Protein AF-A0A935SRK3-F1 (afdb_monomer)

Sequence (145 aa):
MTFTSAILIPIIASIIGAFFGFIWQIKNDKNKDKRGILQTLMAYRGVGAMEHDWVKALNMIDIVFYGNPKIKVLRKEYFKHLCEPLYDTGLHDVILTDLLSEMAKDIGYSDLKPTDIEDYYCPRTLYTMYGVKPDISEQKGNSLS

Solvent-accessible surface area (backbone atoms only — not comparable to full-atom values): 8552 Å² total; per-residue (Å²): 139,60,72,67,57,68,59,49,50,61,54,54,51,51,53,53,50,51,54,55,49,52,57,50,47,57,54,48,54,54,46,46,54,45,47,52,39,52,51,44,38,70,72,34,64,82,64,35,81,81,36,68,64,33,49,53,35,66,68,42,43,62,70,68,44,59,90,40,67,64,49,52,50,35,51,54,51,27,57,53,23,72,32,86,80,44,37,84,68,59,53,34,61,60,37,45,45,51,32,52,47,49,53,34,43,76,71,67,44,73,82,66,49,65,66,66,68,69,64,64,95,66,64,71,63,55,36,63,74,72,70,46,80,75,85,71,85,74,73,84,79,79,85,86,128

Foldseek 3Di:
DVVVCVVVVVVVVVVVVVVVVVVVVVVVVLLVLLVLLLVLCLQCVLVAPVDPSNVVSLVCQCVSVVVDVVLVVLSVVLVVCVDPPNVVVVCNLVSSLVSSQVSCVVSPVPPDDSVNSVDDDDDPVVCVVVVNDDPPPPVPPPDDD

pLDDT: mean 84.6, std 15.93, range [38.81, 97.56]

Structure (mmCIF, N/CA/C/O backbone):
data_AF-A0A935SRK3-F1
#
_entry.id   AF-A0A935SRK3-F1
#
loop_
_atom_site.group_PDB
_atom_site.id
_atom_site.type_symbol
_atom_site.label_atom_id
_atom_site.label_alt_id
_atom_site.label_comp_id
_atom_site.label_asym_id
_atom_site.label_entity_id
_atom_site.label_seq_id
_atom_site.pdbx_PDB_ins_code
_atom_site.Cartn_x
_atom_site.Cartn_y
_atom_site.Cartn_z
_atom_site.occupancy
_atom_site.B_iso_or_equiv
_atom_site.auth_seq_id
_atom_site.auth_comp_id
_atom_site.auth_asym_id
_atom_site.auth_atom_id
_atom_site.pdbx_PDB_model_num
ATOM 1 N N . MET A 1 1 ? -26.962 7.584 49.822 1.00 57.56 1 MET A N 1
ATOM 2 C CA . MET A 1 1 ? -26.822 7.990 48.403 1.00 57.56 1 MET A CA 1
ATOM 3 C C . MET A 1 1 ? -25.820 7.090 47.659 1.00 57.56 1 MET A C 1
ATOM 5 O O . MET A 1 1 ? -24.888 7.588 47.051 1.00 57.56 1 MET A O 1
ATOM 9 N N . THR A 1 2 ? -25.972 5.762 47.705 1.00 63.66 2 THR A N 1
ATOM 10 C CA . THR A 1 2 ? -25.020 4.810 47.078 1.00 63.66 2 THR A CA 1
ATOM 11 C C . THR A 1 2 ? -25.662 3.972 45.967 1.00 63.66 2 THR A C 1
ATOM 13 O O . THR A 1 2 ? -25.007 3.659 44.980 1.00 63.66 2 THR A O 1
ATOM 16 N N . PHE A 1 3 ? -26.962 3.676 46.075 1.00 62.72 3 PHE A N 1
ATOM 17 C CA . PHE A 1 3 ? -27.696 2.861 45.098 1.00 62.72 3 PHE A CA 1
ATOM 18 C C . PHE A 1 3 ? -27.894 3.534 43.732 1.00 62.72 3 PHE A C 1
ATOM 20 O O . PHE A 1 3 ? -27.821 2.864 42.708 1.00 62.72 3 PHE A O 1
ATOM 27 N N . THR A 1 4 ? -28.096 4.853 43.688 1.00 65.50 4 THR A N 1
ATOM 28 C CA . THR A 1 4 ? -28.261 5.592 42.423 1.00 65.50 4 THR A CA 1
ATOM 29 C C . THR A 1 4 ? -26.963 5.630 41.615 1.00 65.50 4 THR A C 1
ATOM 31 O O . THR A 1 4 ? -26.981 5.415 40.406 1.00 65.50 4 THR A O 1
ATOM 34 N N . SER A 1 5 ? -25.820 5.810 42.282 1.00 72.31 5 SER A N 1
ATOM 35 C CA . SER A 1 5 ? -24.498 5.785 41.646 1.00 72.31 5 SER A CA 1
ATOM 36 C C . SER A 1 5 ? -24.129 4.393 41.121 1.00 72.31 5 SER A C 1
ATOM 38 O O . SER A 1 5 ? -23.535 4.287 40.052 1.00 72.31 5 SER A O 1
ATOM 40 N N . ALA A 1 6 ? -24.525 3.322 41.819 1.00 79.12 6 ALA A N 1
ATOM 41 C CA . ALA A 1 6 ? -24.211 1.944 41.427 1.00 79.12 6 ALA A CA 1
ATOM 42 C C . ALA A 1 6 ? -24.858 1.512 40.094 1.00 79.12 6 ALA A C 1
ATOM 44 O O . ALA A 1 6 ? -24.301 0.672 39.394 1.00 79.12 6 ALA A O 1
ATOM 45 N N . ILE A 1 7 ? -26.000 2.101 39.725 1.00 84.19 7 ILE A N 1
ATOM 46 C CA . ILE A 1 7 ? -26.697 1.821 38.457 1.00 84.19 7 ILE A CA 1
ATOM 47 C C . ILE A 1 7 ? -26.256 2.799 37.361 1.00 84.19 7 ILE A C 1
ATOM 49 O O . ILE A 1 7 ? -26.125 2.423 36.199 1.00 84.19 7 ILE A O 1
ATOM 53 N N . LEU A 1 8 ? -25.989 4.056 37.721 1.00 86.56 8 LEU A N 1
ATOM 54 C CA . LEU A 1 8 ? -25.651 5.094 36.750 1.00 86.56 8 LEU A CA 1
ATOM 55 C C . LEU A 1 8 ? -24.251 4.903 36.138 1.00 86.56 8 LEU A C 1
ATOM 57 O O . LEU A 1 8 ? -24.068 5.116 34.939 1.00 86.56 8 LEU A O 1
ATOM 61 N N . ILE A 1 9 ? -23.273 4.462 36.937 1.00 88.75 9 ILE A N 1
ATOM 62 C CA . ILE A 1 9 ? -21.884 4.243 36.497 1.00 88.75 9 ILE A CA 1
ATOM 63 C C . ILE A 1 9 ? -21.770 3.234 35.336 1.00 88.75 9 ILE A C 1
ATOM 65 O O . ILE A 1 9 ? -21.172 3.598 34.322 1.00 88.75 9 ILE A O 1
ATOM 69 N N . PRO A 1 10 ? -22.324 2.003 35.402 1.00 89.62 10 PRO A N 1
ATOM 70 C CA . PRO A 1 10 ? -22.196 1.043 34.302 1.00 89.62 10 PRO A CA 1
ATOM 71 C C . PRO A 1 10 ? -22.890 1.509 33.015 1.00 89.62 10 PRO A C 1
ATOM 73 O O . PRO A 1 10 ? -22.389 1.243 31.923 1.00 89.62 10 PRO A O 1
ATOM 76 N N . ILE A 1 11 ? -23.992 2.262 33.122 1.00 90.81 11 ILE A N 1
ATOM 77 C CA . ILE A 1 11 ? -24.692 2.817 31.955 1.00 90.81 11 ILE A CA 1
ATOM 78 C C . ILE A 1 11 ? -23.796 3.842 31.254 1.00 90.81 11 ILE A C 1
ATOM 80 O O . ILE A 1 11 ? -23.524 3.705 30.061 1.00 90.81 11 ILE A O 1
ATOM 84 N N . ILE A 1 12 ? -23.262 4.818 31.995 1.00 91.25 12 ILE A N 1
ATOM 85 C CA . ILE A 1 12 ? -22.356 5.832 31.436 1.00 91.25 12 ILE A CA 1
ATOM 86 C C . ILE A 1 12 ? -21.092 5.175 30.859 1.00 91.25 12 ILE A C 1
ATOM 88 O O . ILE A 1 12 ? -20.684 5.508 29.745 1.00 91.25 12 ILE A O 1
ATOM 92 N N . ALA A 1 13 ? -20.504 4.203 31.563 1.00 91.81 13 ALA A N 1
ATOM 93 C CA . ALA A 1 13 ? -19.324 3.480 31.093 1.00 91.81 13 ALA A CA 1
ATOM 94 C C . ALA A 1 13 ? -19.585 2.728 29.775 1.00 91.81 13 ALA A C 1
ATOM 96 O O . ALA A 1 13 ? -18.747 2.769 28.874 1.00 91.81 13 ALA A O 1
ATOM 97 N N . SER A 1 14 ? -20.753 2.092 29.628 1.00 92.38 14 SER A N 1
ATOM 98 C CA . SER A 1 14 ? -21.116 1.377 28.397 1.00 92.38 14 SER A CA 1
ATOM 99 C C . SER A 1 14 ? -21.292 2.313 27.196 1.00 92.38 14 SER A C 1
ATOM 101 O O . SER A 1 14 ? -20.807 2.005 26.108 1.00 92.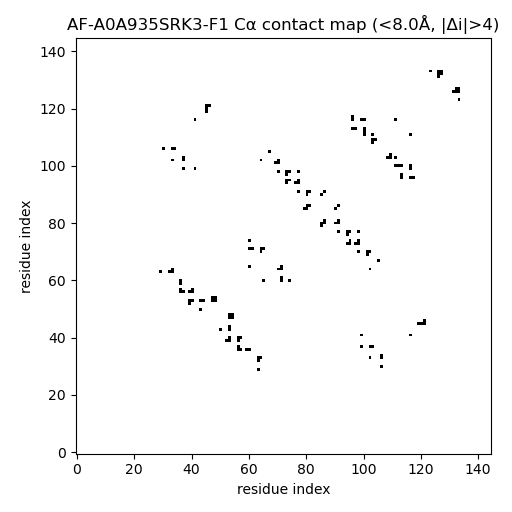38 14 SER A O 1
ATOM 103 N N . ILE A 1 15 ? -21.894 3.490 27.399 1.00 93.75 15 ILE A N 1
ATOM 104 C CA . ILE A 1 15 ? -22.069 4.507 26.351 1.00 93.75 15 ILE A CA 1
ATOM 105 C C . ILE A 1 15 ? -20.709 5.046 25.897 1.00 93.75 15 ILE A C 1
ATOM 107 O O . ILE A 1 15 ? -20.441 5.118 24.697 1.00 93.75 15 ILE A O 1
ATOM 111 N N . ILE A 1 16 ? -19.833 5.383 26.848 1.00 94.50 16 ILE A N 1
ATOM 112 C CA . ILE A 1 16 ? -18.481 5.868 26.547 1.00 94.50 16 ILE A CA 1
ATOM 113 C C . ILE A 1 16 ? -17.688 4.789 25.796 1.00 94.50 16 ILE A C 1
ATOM 115 O O . ILE A 1 16 ? -17.086 5.080 24.762 1.00 94.50 16 ILE A O 1
ATOM 119 N N . GLY A 1 17 ? -17.728 3.539 26.264 1.00 94.44 17 GLY A N 1
ATOM 120 C CA . GLY A 1 17 ? -17.051 2.418 25.611 1.00 94.44 17 GLY A CA 1
ATOM 121 C C . GLY A 1 17 ? -17.531 2.188 24.176 1.00 94.44 17 GLY A C 1
ATOM 122 O O . GLY A 1 17 ? -16.708 2.063 23.270 1.00 94.44 17 GLY A O 1
ATOM 123 N N . ALA A 1 18 ? -18.847 2.207 23.947 1.00 93.12 18 ALA A N 1
ATOM 124 C CA . ALA A 1 18 ? -19.425 2.072 22.611 1.00 93.12 18 ALA A CA 1
ATOM 125 C C . ALA A 1 18 ? -19.004 3.222 21.681 1.00 93.12 18 ALA A C 1
ATOM 127 O O . ALA A 1 18 ? -18.644 2.983 20.528 1.00 93.12 18 ALA A O 1
ATOM 128 N N . PHE A 1 19 ? -18.981 4.458 22.189 1.00 93.50 19 PHE A N 1
ATOM 129 C CA . PHE A 1 19 ? -18.557 5.628 21.422 1.00 93.50 19 PHE A CA 1
ATOM 130 C C . PHE A 1 19 ? -17.085 5.540 20.991 1.00 93.50 19 PHE A C 1
ATOM 132 O O . PHE A 1 19 ? -16.769 5.711 19.811 1.00 93.50 19 PHE A O 1
ATOM 139 N N . PHE A 1 20 ? -16.180 5.207 21.918 1.00 93.50 20 PHE A N 1
ATOM 140 C CA . PHE A 1 20 ? -14.767 4.997 21.589 1.00 93.50 20 PHE A CA 1
ATOM 141 C C . PHE A 1 20 ? -14.563 3.809 20.640 1.00 93.50 20 PHE A C 1
ATOM 143 O O . PHE A 1 20 ? -13.779 3.916 19.693 1.00 93.50 20 PHE A O 1
ATOM 150 N N . GLY A 1 21 ? -15.292 2.709 20.852 1.00 92.38 21 GLY A N 1
ATOM 151 C CA . GLY A 1 21 ? -15.258 1.535 19.980 1.00 92.38 21 GLY A CA 1
ATOM 152 C C . GLY A 1 21 ? -15.657 1.869 18.544 1.00 92.38 21 GLY A C 1
ATOM 153 O O . GLY A 1 21 ? -14.953 1.492 17.609 1.00 92.38 21 GLY A O 1
ATOM 154 N N . PHE A 1 22 ? -16.716 2.659 18.364 1.00 91.50 22 PHE A N 1
ATOM 155 C CA . PHE A 1 22 ? -17.180 3.096 17.049 1.00 91.50 22 PHE A CA 1
ATOM 156 C C . PHE A 1 22 ? -16.142 3.952 16.304 1.00 91.50 22 PHE A C 1
ATOM 158 O O . PHE A 1 22 ? -15.846 3.697 15.136 1.00 91.50 22 PHE A O 1
ATOM 165 N N . ILE A 1 23 ? -15.524 4.930 16.980 1.00 90.06 23 ILE A N 1
ATOM 166 C CA . ILE A 1 23 ? -14.462 5.760 16.378 1.00 90.06 23 ILE A C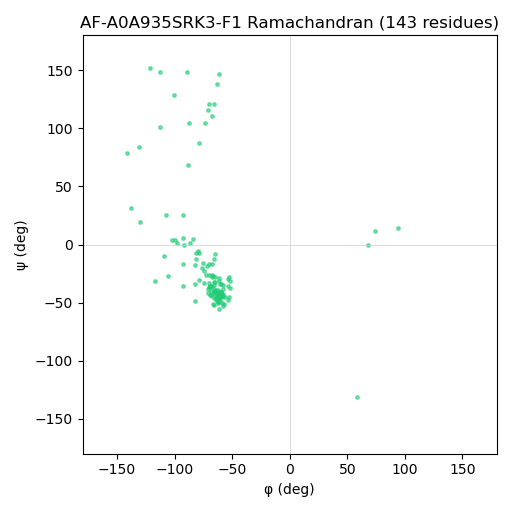A 1
ATOM 167 C C . ILE A 1 23 ? -13.267 4.896 15.962 1.00 90.06 23 ILE A C 1
ATOM 169 O O . ILE A 1 23 ? -12.701 5.081 14.879 1.00 90.06 23 ILE A O 1
ATOM 173 N N . TRP A 1 24 ? -12.872 3.955 16.819 1.00 91.69 24 TRP A N 1
ATOM 174 C CA . TRP A 1 24 ? -11.764 3.053 16.533 1.00 91.69 24 TRP A CA 1
ATOM 175 C C . TRP A 1 24 ? -12.073 2.126 15.353 1.00 91.69 24 TRP A C 1
ATOM 177 O O . TRP A 1 24 ? -11.223 1.961 14.477 1.00 91.69 24 TRP A O 1
ATOM 187 N N . GLN A 1 25 ? -13.298 1.606 15.274 1.00 89.81 25 GLN A N 1
ATOM 188 C CA . GLN A 1 25 ? -13.752 0.758 14.176 1.00 89.81 25 GLN A CA 1
ATOM 189 C C . GLN A 1 25 ? -13.681 1.486 12.829 1.00 89.81 25 GLN A C 1
ATOM 191 O O . GLN A 1 25 ? -13.051 0.971 11.910 1.00 89.81 25 GLN A O 1
ATOM 196 N N . ILE A 1 26 ? -14.191 2.721 12.731 1.00 86.69 26 ILE A N 1
ATOM 197 C CA . ILE A 1 26 ? -14.112 3.515 11.488 1.00 86.69 26 ILE A CA 1
ATOM 198 C C . ILE A 1 26 ? -12.657 3.705 11.041 1.00 86.69 26 ILE A C 1
ATOM 200 O O . ILE A 1 26 ? -12.342 3.619 9.851 1.00 86.69 26 ILE A O 1
ATOM 204 N N . LYS A 1 27 ? -11.749 3.987 11.984 1.00 84.50 27 LYS A N 1
ATOM 205 C CA . LYS A 1 27 ? -10.321 4.127 11.667 1.00 84.50 27 LYS A CA 1
ATOM 206 C C . LYS A 1 27 ? -9.721 2.802 11.198 1.00 84.50 27 LYS A C 1
ATOM 208 O O . LYS A 1 27 ? -8.928 2.799 10.259 1.00 84.50 27 LYS A O 1
ATOM 213 N N . ASN A 1 28 ? -10.088 1.693 11.835 1.00 87.75 28 ASN A N 1
ATOM 214 C CA . ASN A 1 28 ? -9.576 0.376 11.483 1.00 87.75 28 ASN A CA 1
ATOM 215 C C . ASN A 1 28 ? -10.090 -0.097 10.116 1.00 87.75 28 ASN A C 1
ATOM 217 O O . ASN A 1 28 ? -9.309 -0.665 9.358 1.00 87.75 28 ASN A O 1
ATOM 221 N N . ASP A 1 29 ? -11.342 0.206 9.767 1.00 87.12 29 ASP A N 1
ATOM 222 C CA . ASP A 1 29 ? -11.923 -0.113 8.458 1.00 87.12 29 ASP A CA 1
ATOM 223 C C . ASP A 1 29 ? -11.190 0.632 7.333 1.00 87.12 29 ASP A C 1
ATOM 225 O O . ASP A 1 29 ? -10.733 0.014 6.374 1.00 87.12 29 ASP A O 1
ATOM 229 N N . LYS A 1 30 ? -10.927 1.937 7.501 1.00 85.75 30 LYS A N 1
ATOM 230 C CA . LYS A 1 30 ? -10.103 2.702 6.544 1.00 85.75 30 LYS A CA 1
ATOM 231 C C . LYS A 1 30 ? -8.688 2.134 6.409 1.00 85.75 30 LYS A C 1
ATOM 233 O O . LYS A 1 30 ? -8.137 2.067 5.313 1.00 85.75 30 LYS A O 1
ATOM 238 N N . ASN A 1 31 ? -8.085 1.724 7.524 1.00 90.12 31 ASN A N 1
ATOM 239 C CA . ASN A 1 31 ? -6.755 1.119 7.509 1.00 90.12 31 ASN A CA 1
ATOM 240 C C . ASN A 1 31 ? -6.761 -0.283 6.887 1.00 90.12 31 ASN A C 1
ATOM 242 O O . ASN A 1 31 ? -5.741 -0.703 6.344 1.00 90.12 31 ASN A O 1
ATOM 246 N N . LYS A 1 32 ? -7.885 -1.003 6.935 1.00 93.69 32 LYS A N 1
ATOM 247 C CA . LYS A 1 32 ? -8.048 -2.309 6.294 1.00 93.69 32 LYS A CA 1
ATOM 248 C C . LYS A 1 32 ? -7.995 -2.188 4.772 1.00 93.69 32 LYS A C 1
ATOM 250 O O . LYS A 1 32 ? -7.256 -2.947 4.151 1.00 93.69 32 LYS A O 1
ATOM 255 N N . ASP A 1 33 ? -8.680 -1.204 4.194 1.00 94.44 33 ASP A N 1
ATOM 256 C CA . ASP A 1 33 ? -8.639 -0.964 2.744 1.00 94.44 33 ASP A CA 1
ATOM 257 C C . ASP A 1 33 ? -7.225 -0.590 2.284 1.00 94.44 33 ASP A C 1
ATOM 259 O O . ASP A 1 33 ? -6.691 -1.179 1.342 1.00 94.44 33 ASP A O 1
ATOM 263 N N . LYS A 1 34 ? -6.565 0.323 3.010 1.00 96.12 34 LYS A N 1
ATOM 264 C CA . LYS A 1 34 ? -5.168 0.702 2.748 1.00 96.12 34 LYS A CA 1
ATOM 265 C C . LYS A 1 34 ? -4.214 -0.495 2.812 1.00 96.12 34 LYS A C 1
ATOM 267 O O . LYS A 1 34 ? -3.367 -0.647 1.932 1.00 96.12 34 LYS A O 1
ATOM 272 N N . ARG A 1 35 ? -4.368 -1.360 3.823 1.00 95.75 35 ARG A N 1
ATOM 273 C CA . ARG A 1 35 ? -3.601 -2.613 3.953 1.00 95.75 35 ARG A CA 1
ATOM 274 C C . ARG A 1 35 ? -3.837 -3.537 2.764 1.00 95.75 35 ARG A C 1
ATOM 276 O O . ARG A 1 35 ? -2.864 -4.058 2.237 1.00 95.75 35 ARG A O 1
ATOM 283 N N . GLY A 1 36 ? -5.084 -3.701 2.324 1.00 96.50 36 GLY A N 1
ATOM 284 C CA . GLY A 1 36 ? -5.420 -4.545 1.175 1.00 96.50 36 GLY A CA 1
ATOM 285 C C . GLY A 1 36 ? -4.727 -4.089 -0.112 1.00 96.50 36 GLY A C 1
ATOM 286 O O . GLY A 1 36 ? -4.141 -4.910 -0.819 1.00 96.50 36 GLY A O 1
ATOM 287 N N . ILE A 1 37 ? -4.713 -2.776 -0.376 1.00 97.25 37 ILE A N 1
ATOM 288 C CA . ILE A 1 37 ? -3.978 -2.206 -1.514 1.00 97.25 37 ILE A CA 1
ATOM 289 C C . ILE A 1 37 ? -2.475 -2.465 -1.374 1.00 97.25 37 ILE A C 1
ATOM 291 O O . ILE A 1 37 ? -1.872 -3.001 -2.301 1.00 97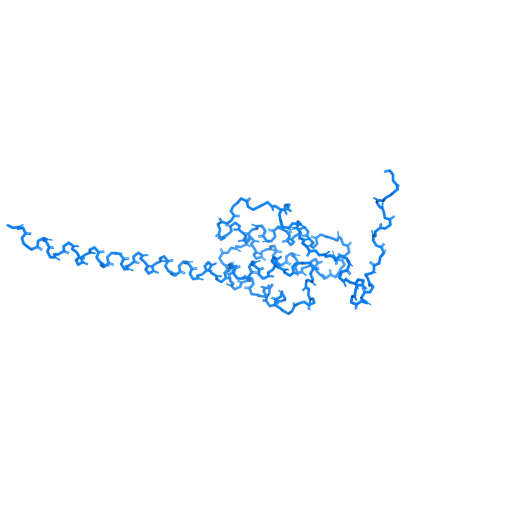.25 37 ILE A O 1
ATOM 295 N N . LEU A 1 38 ? -1.872 -2.146 -0.221 1.00 96.69 38 LEU A N 1
ATOM 296 C CA . LEU A 1 38 ? -0.435 -2.356 -0.021 1.00 96.69 38 LEU A CA 1
ATOM 297 C C . LEU A 1 38 ? -0.046 -3.833 -0.176 1.00 96.69 38 LEU A C 1
ATOM 299 O O . LEU A 1 38 ? 0.938 -4.129 -0.840 1.00 96.69 38 LEU A O 1
ATOM 303 N N . GLN A 1 39 ? -0.813 -4.757 0.402 1.00 95.56 39 GLN A N 1
ATOM 304 C CA . GLN A 1 39 ? -0.555 -6.198 0.314 1.00 95.56 39 GLN A CA 1
ATOM 305 C C . GLN A 1 39 ? -0.626 -6.705 -1.124 1.00 95.56 39 GLN A C 1
ATOM 307 O O . GLN A 1 39 ? 0.252 -7.453 -1.543 1.00 95.56 39 GLN A O 1
ATOM 312 N N . THR A 1 40 ? -1.638 -6.271 -1.879 1.00 96.44 40 THR A N 1
ATOM 313 C CA . THR A 1 40 ? -1.797 -6.648 -3.290 1.00 96.44 40 THR A CA 1
ATOM 314 C C . THR A 1 40 ? -0.601 -6.173 -4.104 1.00 96.44 40 THR A C 1
ATOM 316 O O . THR A 1 40 ? -0.025 -6.947 -4.863 1.00 96.44 40 THR A O 1
ATOM 319 N N . LEU A 1 41 ? -0.169 -4.924 -3.897 1.00 96.00 41 LEU A N 1
ATOM 320 C CA . LEU A 1 41 ? 1.026 -4.426 -4.564 1.00 96.00 41 LEU A CA 1
ATOM 321 C C . LEU A 1 41 ? 2.252 -5.253 -4.144 1.00 96.00 41 LEU A C 1
ATOM 323 O O . LEU A 1 41 ? 2.901 -5.890 -4.964 1.00 96.00 41 LEU A O 1
ATOM 327 N N . MET A 1 42 ? 2.525 -5.362 -2.851 1.00 93.81 42 MET A N 1
ATOM 328 C CA . MET A 1 42 ? 3.681 -6.111 -2.355 1.00 93.81 42 MET A CA 1
ATOM 329 C C . MET A 1 42 ? 3.754 -7.553 -2.880 1.00 93.81 42 MET A C 1
ATOM 331 O O . MET A 1 42 ? 4.854 -8.023 -3.158 1.00 93.81 42 MET A O 1
ATOM 335 N N . ALA A 1 43 ? 2.613 -8.225 -3.051 1.00 92.19 43 ALA A N 1
ATOM 336 C CA . ALA A 1 43 ? 2.538 -9.583 -3.580 1.00 92.19 43 ALA A CA 1
ATOM 337 C C . ALA A 1 43 ? 2.868 -9.669 -5.078 1.00 92.19 43 ALA A C 1
ATOM 339 O O . ALA A 1 43 ? 3.574 -10.584 -5.499 1.00 92.19 43 ALA A O 1
ATOM 340 N N . TYR A 1 44 ? 2.375 -8.724 -5.878 1.00 91.94 44 TYR A N 1
ATOM 341 C CA . TYR A 1 44 ? 2.476 -8.784 -7.338 1.00 91.94 44 TYR A CA 1
ATOM 342 C C . TYR A 1 44 ? 3.561 -7.882 -7.931 1.00 91.94 44 TYR A C 1
ATOM 344 O O . TYR A 1 44 ? 3.717 -7.859 -9.149 1.00 91.94 44 TYR A O 1
ATOM 352 N N . ARG A 1 45 ? 4.361 -7.193 -7.106 1.00 88.69 45 ARG A N 1
ATOM 353 C CA . ARG A 1 45 ? 5.401 -6.248 -7.559 1.00 88.69 45 ARG A CA 1
ATOM 354 C C . ARG A 1 45 ? 6.405 -6.823 -8.563 1.00 88.69 45 ARG A C 1
ATOM 356 O O . ARG A 1 45 ? 6.880 -6.087 -9.412 1.00 88.69 45 ARG A O 1
ATOM 363 N N . GLY A 1 46 ? 6.677 -8.129 -8.512 1.00 83.88 46 GLY A N 1
ATOM 364 C CA . GLY A 1 46 ? 7.577 -8.801 -9.459 1.00 83.88 46 GLY A CA 1
ATOM 365 C C . GLY A 1 46 ? 6.960 -9.197 -10.805 1.00 83.88 46 GLY A C 1
ATOM 366 O O . GLY A 1 46 ? 7.696 -9.483 -11.743 1.00 83.88 46 GLY A O 1
ATOM 367 N N . VAL A 1 47 ? 5.629 -9.253 -10.895 1.00 83.31 47 VAL A N 1
ATOM 368 C CA . VAL A 1 47 ? 4.869 -9.607 -12.113 1.00 83.31 47 VAL A CA 1
ATOM 369 C C . VAL A 1 47 ? 4.228 -8.355 -12.731 1.00 83.31 47 VAL A C 1
ATOM 371 O O . VAL A 1 47 ? 4.027 -8.269 -13.944 1.00 83.31 47 VAL A O 1
ATOM 374 N N . GLY A 1 48 ? 3.946 -7.352 -11.897 1.00 85.56 48 GLY A N 1
ATOM 375 C CA . GLY A 1 48 ? 3.500 -6.028 -12.294 1.00 85.56 48 GLY A CA 1
ATOM 376 C C . GLY A 1 48 ? 2.205 -6.063 -13.100 1.00 85.56 48 GLY A C 1
ATOM 377 O O . GLY A 1 48 ? 1.225 -6.706 -12.724 1.00 85.56 48 GLY A O 1
ATOM 378 N N . ALA A 1 49 ? 2.201 -5.357 -14.231 1.00 83.19 49 ALA A N 1
ATOM 379 C CA . ALA A 1 49 ? 1.019 -5.158 -15.069 1.00 83.19 49 ALA A CA 1
ATOM 380 C C . ALA A 1 49 ? 0.455 -6.43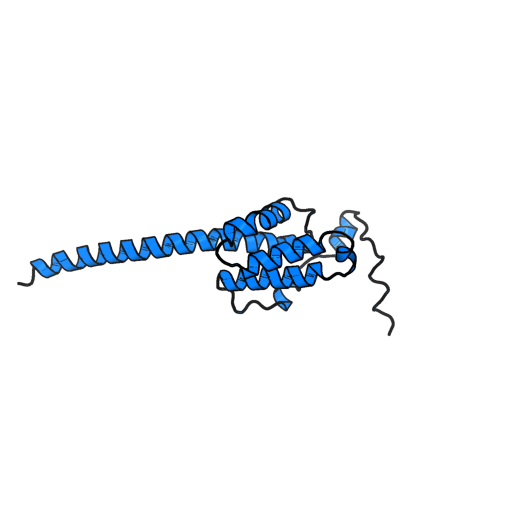9 -15.716 1.00 83.19 49 ALA A C 1
ATOM 382 O O . ALA A 1 49 ? -0.630 -6.381 -16.294 1.00 83.19 49 ALA A O 1
ATOM 383 N N . MET A 1 50 ? 1.147 -7.582 -15.625 1.00 83.25 50 MET A N 1
ATOM 384 C CA . MET A 1 50 ? 0.590 -8.865 -16.072 1.00 83.25 50 MET A CA 1
ATOM 385 C C . MET A 1 50 ? -0.514 -9.383 -15.135 1.00 83.25 50 MET A C 1
ATOM 387 O O . MET A 1 50 ? -1.315 -10.215 -15.555 1.00 83.25 50 MET A O 1
ATOM 391 N N . GLU A 1 51 ? -0.591 -8.880 -13.898 1.00 88.19 51 GLU A N 1
ATOM 392 C CA . GLU A 1 51 ? -1.648 -9.215 -12.946 1.00 88.19 51 GLU A CA 1
ATOM 393 C C . GLU A 1 51 ? -2.722 -8.116 -12.897 1.00 88.19 51 GLU A C 1
ATOM 395 O O . GLU A 1 51 ? -2.435 -6.934 -12.679 1.00 88.19 51 GLU A O 1
ATOM 400 N N . HIS A 1 52 ? -3.992 -8.493 -13.048 1.00 92.62 52 HIS A N 1
ATOM 401 C CA . HIS A 1 52 ? -5.085 -7.516 -13.072 1.00 92.62 52 HIS A CA 1
ATOM 402 C C . HIS A 1 52 ? -5.305 -6.868 -11.696 1.00 92.62 52 HIS A C 1
ATOM 404 O O . HIS A 1 52 ? -5.592 -5.668 -11.607 1.00 92.62 52 HIS A O 1
ATOM 410 N N . ASP A 1 53 ? -5.121 -7.632 -10.618 1.00 93.56 53 ASP A N 1
ATOM 411 C CA . ASP A 1 53 ? -5.258 -7.118 -9.254 1.00 93.56 53 ASP A CA 1
ATOM 412 C C . ASP A 1 53 ? -4.187 -6.072 -8.914 1.00 93.56 53 ASP A C 1
ATOM 414 O O . ASP A 1 53 ? -4.489 -5.092 -8.228 1.00 93.56 53 ASP A O 1
ATOM 418 N N . TRP A 1 54 ? -2.979 -6.192 -9.476 1.00 94.56 54 TRP A N 1
ATOM 419 C CA . TRP A 1 54 ? -1.939 -5.164 -9.377 1.00 94.56 54 TRP A CA 1
ATOM 420 C C . TRP A 1 54 ? -2.383 -3.842 -10.023 1.00 94.56 54 TRP A C 1
ATOM 422 O O . TRP A 1 54 ? -2.337 -2.783 -9.389 1.00 94.56 54 TRP A O 1
ATOM 432 N N . VAL A 1 55 ? -2.891 -3.895 -11.260 1.00 94.81 55 VAL A N 1
ATOM 433 C CA . VAL A 1 55 ? -3.372 -2.705 -11.988 1.00 94.81 55 VAL A CA 1
ATOM 434 C C . VAL A 1 55 ? -4.550 -2.055 -11.260 1.00 94.81 55 VAL A C 1
ATOM 436 O O . VAL A 1 55 ? -4.603 -0.830 -11.091 1.00 94.81 55 VAL A O 1
ATOM 439 N N . LYS A 1 56 ? -5.495 -2.868 -10.782 1.00 96.56 56 LYS A N 1
ATOM 440 C CA . LYS A 1 56 ? -6.631 -2.396 -9.988 1.00 96.56 56 LYS A CA 1
ATOM 441 C C . LYS A 1 56 ? -6.164 -1.716 -8.700 1.00 96.56 56 LYS A C 1
ATOM 443 O O . LYS A 1 56 ? -6.658 -0.633 -8.383 1.00 96.56 56 LYS A O 1
ATOM 448 N N . ALA A 1 57 ? -5.205 -2.306 -7.987 1.00 97.00 57 ALA A N 1
ATOM 449 C CA . ALA A 1 57 ? -4.659 -1.736 -6.761 1.00 97.00 57 ALA A CA 1
ATOM 450 C C . ALA A 1 57 ? -3.987 -0.374 -7.010 1.00 97.00 57 ALA A C 1
ATOM 452 O O . ALA A 1 57 ? -4.303 0.587 -6.305 1.00 97.00 57 ALA A O 1
ATOM 453 N N . LEU A 1 58 ? -3.158 -0.249 -8.055 1.00 96.31 58 LEU A N 1
ATOM 454 C CA . LEU A 1 58 ? -2.516 1.018 -8.444 1.00 96.31 58 LEU A CA 1
ATOM 455 C C . LEU A 1 58 ? -3.526 2.138 -8.750 1.00 96.31 58 LEU A C 1
ATOM 457 O O . LEU A 1 58 ? -3.304 3.306 -8.407 1.00 96.31 58 LEU A O 1
ATOM 461 N N . ASN A 1 59 ? -4.649 1.798 -9.383 1.00 96.19 59 ASN A N 1
ATOM 462 C CA . ASN A 1 59 ? -5.701 2.760 -9.716 1.00 96.19 59 ASN A CA 1
ATOM 463 C C . ASN A 1 59 ? -6.509 3.222 -8.497 1.00 96.19 59 ASN A C 1
ATOM 465 O O . ASN A 1 59 ? -7.022 4.341 -8.492 1.00 96.19 59 ASN A O 1
ATOM 469 N N . MET A 1 60 ? -6.581 2.404 -7.447 1.00 97.31 60 MET A N 1
ATOM 470 C CA . MET A 1 60 ? -7.300 2.739 -6.216 1.00 97.31 60 MET A CA 1
ATOM 471 C C . MET A 1 60 ? -6.501 3.624 -5.249 1.00 97.31 60 MET A C 1
ATOM 473 O O . MET A 1 60 ? -7.095 4.181 -4.322 1.00 97.31 60 MET A O 1
ATOM 477 N N . ILE A 1 61 ? -5.188 3.797 -5.454 1.00 97.06 61 ILE A N 1
ATOM 478 C CA . ILE A 1 61 ? -4.308 4.541 -4.534 1.00 97.06 61 ILE A CA 1
ATOM 479 C C . ILE A 1 61 ? -4.839 5.952 -4.239 1.00 97.06 61 ILE A C 1
ATOM 481 O O . ILE A 1 61 ? -4.938 6.324 -3.073 1.00 97.06 61 ILE A O 1
ATOM 485 N N . ASP A 1 62 ? -5.241 6.721 -5.257 1.00 94.56 62 ASP A N 1
ATOM 486 C CA . ASP A 1 62 ? -5.723 8.103 -5.073 1.00 94.56 62 ASP A CA 1
ATOM 487 C C . ASP A 1 62 ? -6.979 8.194 -4.192 1.00 94.56 62 ASP A C 1
ATOM 489 O O . ASP A 1 62 ? -7.171 9.190 -3.493 1.00 94.56 62 ASP A O 1
ATOM 493 N N . ILE A 1 63 ? -7.837 7.170 -4.231 1.00 95.12 63 ILE A N 1
ATOM 494 C CA . ILE A 1 63 ? -9.090 7.118 -3.469 1.00 95.12 63 ILE A CA 1
ATOM 495 C C . ILE A 1 63 ? -8.804 6.656 -2.039 1.00 95.12 63 ILE A C 1
ATOM 497 O O . ILE A 1 63 ? -9.236 7.286 -1.075 1.00 95.12 63 ILE A O 1
ATOM 501 N N . VAL A 1 64 ? -8.047 5.568 -1.891 1.00 96.06 64 VAL A N 1
ATOM 502 C CA . VAL A 1 64 ? -7.795 4.918 -0.597 1.00 96.06 64 VAL A CA 1
ATOM 503 C C . VAL A 1 64 ? -6.806 5.721 0.264 1.00 96.06 64 VAL A C 1
ATOM 505 O O . VAL A 1 64 ? -6.959 5.802 1.486 1.00 96.06 64 VAL A O 1
ATOM 508 N N . PHE A 1 65 ? -5.841 6.397 -0.363 1.00 96.19 65 PHE A N 1
ATOM 509 C CA . PHE A 1 65 ? -4.839 7.245 0.294 1.00 96.19 65 PHE A CA 1
ATOM 510 C C . PHE A 1 65 ? -5.082 8.745 0.067 1.00 96.19 65 PHE A C 1
ATOM 512 O O . PHE A 1 65 ? -4.153 9.544 0.175 1.00 96.19 65 PHE A O 1
ATOM 519 N N . TYR A 1 66 ? -6.331 9.159 -0.190 1.00 93.88 66 TYR A N 1
ATOM 520 C CA . TYR A 1 66 ? -6.682 10.551 -0.522 1.00 93.88 66 TYR A CA 1
ATOM 521 C C . TYR A 1 66 ? -6.145 11.602 0.471 1.00 93.88 66 TYR A C 1
ATOM 523 O O . TYR A 1 66 ? -5.873 12.739 0.089 1.00 93.88 66 TYR A O 1
ATOM 531 N N . GLY A 1 67 ? -6.013 11.232 1.751 1.00 92.69 67 GLY A N 1
ATOM 532 C CA . GLY A 1 67 ? -5.549 12.111 2.825 1.00 92.69 67 GLY A CA 1
ATOM 533 C C . GLY A 1 67 ? -4.032 12.312 2.884 1.00 92.69 67 GLY A C 1
ATOM 534 O O . GLY A 1 67 ? -3.579 13.145 3.664 1.00 92.69 67 GLY A O 1
ATOM 535 N N . ASN A 1 68 ? -3.250 11.576 2.087 1.00 95.94 68 ASN A N 1
ATOM 536 C CA . ASN A 1 68 ? -1.793 11.650 2.088 1.00 95.94 68 ASN A CA 1
ATOM 537 C C . ASN A 1 68 ? -1.277 12.253 0.762 1.00 95.94 68 ASN A C 1
ATOM 539 O O . ASN A 1 68 ? -1.197 11.560 -0.258 1.00 95.94 68 ASN A O 1
ATOM 543 N N . PRO A 1 69 ? -0.907 13.549 0.743 1.00 95.75 69 PRO A N 1
ATOM 544 C CA . PRO A 1 69 ? -0.497 14.223 -0.486 1.00 95.75 69 PRO A CA 1
ATOM 545 C C . PRO A 1 69 ? 0.827 13.687 -1.041 1.00 95.75 69 PRO A C 1
ATOM 547 O O . PRO A 1 69 ? 1.025 13.720 -2.254 1.00 95.75 69 PRO A O 1
ATOM 550 N N . LYS A 1 70 ? 1.714 13.163 -0.187 1.00 97.00 70 LYS A N 1
ATOM 551 C CA . LYS A 1 70 ? 3.008 12.622 -0.611 1.00 97.00 70 LYS A CA 1
ATOM 552 C C . LYS A 1 70 ? 2.831 11.347 -1.435 1.00 97.00 70 LYS A C 1
ATOM 554 O O . LYS A 1 70 ? 3.409 11.242 -2.512 1.00 97.00 70 LYS A O 1
ATOM 559 N N . ILE A 1 71 ? 1.948 10.446 -0.997 1.00 97.56 71 ILE A N 1
ATOM 560 C CA . ILE A 1 71 ? 1.589 9.230 -1.750 1.00 97.56 71 ILE A CA 1
ATOM 561 C C . ILE A 1 71 ? 1.008 9.594 -3.122 1.00 97.56 71 ILE A C 1
ATOM 563 O O . ILE A 1 71 ? 1.376 9.001 -4.134 1.00 97.56 71 ILE A O 1
ATOM 567 N N . LYS A 1 72 ? 0.152 10.621 -3.188 1.00 96.38 72 LYS A N 1
ATOM 568 C CA . LYS A 1 72 ? -0.414 11.105 -4.456 1.00 96.38 72 LYS A CA 1
ATOM 569 C C . LYS A 1 72 ? 0.654 11.628 -5.423 1.00 96.38 72 LYS A C 1
ATOM 571 O O . LYS A 1 72 ? 0.532 11.423 -6.630 1.00 96.38 72 LYS A O 1
ATOM 576 N N . VAL A 1 73 ? 1.672 12.328 -4.918 1.00 97.31 73 VAL A N 1
ATOM 577 C CA . VAL A 1 73 ? 2.798 12.811 -5.736 1.00 97.31 73 VAL A CA 1
ATOM 578 C C . VAL A 1 73 ? 3.615 11.631 -6.259 1.00 97.31 73 VAL A C 1
ATOM 580 O O . VAL A 1 73 ? 3.770 11.516 -7.473 1.00 97.31 73 VAL A O 1
ATOM 583 N N . LEU A 1 74 ? 4.026 10.717 -5.377 1.00 97.50 74 LEU A N 1
ATOM 584 C CA . LEU A 1 74 ? 4.818 9.537 -5.742 1.00 97.50 74 LEU A CA 1
ATOM 585 C C . LEU A 1 74 ? 4.097 8.642 -6.753 1.00 97.50 74 LEU A C 1
ATOM 587 O O . LEU A 1 74 ? 4.699 8.207 -7.725 1.00 97.50 74 LEU A O 1
ATOM 591 N N . ARG A 1 75 ? 2.786 8.425 -6.600 1.00 97.38 75 ARG A N 1
ATOM 592 C CA . ARG A 1 75 ? 1.994 7.656 -7.574 1.00 97.38 75 ARG A CA 1
ATOM 593 C C . ARG A 1 75 ? 2.010 8.305 -8.960 1.00 97.38 75 ARG A C 1
ATOM 595 O O . ARG A 1 75 ? 2.176 7.615 -9.963 1.00 97.38 75 ARG A O 1
ATOM 602 N N . LYS A 1 76 ? 1.817 9.625 -9.036 1.00 95.88 76 LYS A N 1
ATOM 603 C CA . LYS A 1 76 ? 1.864 10.349 -10.318 1.00 95.88 76 LYS A CA 1
ATOM 604 C C . LYS A 1 76 ? 3.246 10.269 -10.950 1.00 95.88 76 LYS A C 1
ATOM 606 O O . LYS A 1 76 ? 3.349 10.114 -12.163 1.00 95.88 76 LYS A O 1
ATOM 611 N N . GLU A 1 77 ? 4.284 10.387 -10.135 1.00 96.19 77 GLU A N 1
ATOM 612 C CA . GLU A 1 77 ? 5.667 10.278 -10.575 1.00 96.19 77 GLU A CA 1
ATOM 613 C C . GLU A 1 77 ? 5.988 8.869 -11.078 1.00 96.19 77 GLU A C 1
ATOM 615 O O . GLU A 1 77 ? 6.552 8.734 -12.161 1.00 96.19 77 GLU A O 1
ATOM 620 N N . TYR A 1 78 ? 5.525 7.837 -10.374 1.00 96.38 78 TYR A N 1
ATOM 621 C CA . TYR A 1 78 ? 5.625 6.446 -10.803 1.00 96.38 78 TYR A CA 1
ATOM 622 C C . TYR A 1 78 ? 4.956 6.242 -12.166 1.00 96.38 78 TYR A C 1
ATOM 624 O O . TYR A 1 78 ? 5.595 5.783 -13.106 1.00 96.38 78 TYR A O 1
ATOM 632 N N . PHE A 1 79 ? 3.704 6.687 -12.327 1.00 94.94 79 PHE A N 1
ATOM 633 C CA . PHE A 1 79 ? 2.970 6.560 -13.595 1.00 94.94 79 PHE A CA 1
ATOM 634 C C . PHE A 1 79 ? 3.661 7.297 -14.745 1.00 94.94 79 PHE A C 1
ATOM 636 O O . PHE A 1 79 ? 3.626 6.836 -15.880 1.00 94.94 79 PHE A O 1
ATOM 643 N N . LYS A 1 80 ? 4.312 8.427 -14.458 1.00 95.06 80 LYS A N 1
ATOM 644 C CA . LYS A 1 80 ? 5.094 9.170 -15.448 1.00 95.06 80 LYS A CA 1
ATOM 645 C C . LYS A 1 80 ? 6.318 8.374 -15.921 1.00 95.06 80 LYS A C 1
ATOM 647 O O . LYS A 1 80 ? 6.637 8.428 -17.104 1.00 95.06 80 LYS A O 1
ATOM 652 N N . HIS A 1 81 ? 6.980 7.650 -15.018 1.00 93.75 81 HIS A N 1
ATOM 653 C CA . HIS A 1 81 ? 8.154 6.823 -15.327 1.00 93.75 81 HIS A CA 1
ATOM 654 C C . HIS A 1 81 ? 7.801 5.448 -15.906 1.00 93.75 81 HIS A C 1
ATOM 656 O O . HIS A 1 81 ? 8.689 4.755 -16.382 1.00 93.75 81 HIS A O 1
ATOM 662 N N . LEU A 1 82 ? 6.520 5.069 -15.931 1.00 90.88 82 LEU A N 1
ATOM 663 C CA . LEU A 1 82 ? 6.040 3.904 -16.681 1.00 90.88 82 LEU A CA 1
ATOM 664 C C . LEU A 1 82 ? 5.864 4.179 -18.187 1.00 90.88 82 LEU A C 1
ATOM 666 O O . LEU A 1 82 ? 5.560 3.257 -18.938 1.00 90.88 82 LEU A O 1
ATOM 670 N N . CYS A 1 83 ? 6.041 5.425 -18.634 1.00 90.12 83 CYS A N 1
ATOM 671 C CA . CYS A 1 83 ? 5.909 5.825 -20.034 1.00 90.12 83 CYS A CA 1
ATOM 672 C C . CYS A 1 83 ? 7.262 6.241 -20.630 1.00 90.12 83 CYS A C 1
ATOM 674 O O . CYS A 1 83 ? 8.106 6.836 -19.953 1.00 90.12 83 CYS A O 1
ATOM 676 N N . GLU A 1 84 ? 7.449 6.006 -21.929 1.00 82.25 84 GLU A N 1
ATOM 677 C CA . GLU A 1 84 ? 8.590 6.549 -22.672 1.00 82.25 84 GLU A CA 1
ATOM 678 C C . GLU A 1 84 ? 8.590 8.094 -22.673 1.00 82.25 84 GLU A C 1
ATOM 680 O O . GLU A 1 84 ? 7.523 8.721 -22.671 1.00 82.25 84 GLU A O 1
ATOM 685 N N . PRO A 1 85 ? 9.773 8.740 -22.676 1.00 86.94 85 PRO A N 1
ATOM 686 C CA . PRO A 1 85 ? 11.121 8.147 -22.687 1.00 86.94 85 PRO A CA 1
ATOM 687 C C . PRO A 1 85 ? 11.665 7.821 -21.284 1.00 86.94 85 PRO A C 1
ATOM 689 O O . PRO A 1 85 ? 12.806 7.403 -21.137 1.00 86.94 85 PRO A O 1
ATOM 692 N N . LEU A 1 86 ? 10.890 8.077 -20.226 1.00 87.50 86 LEU A N 1
ATOM 693 C CA . LEU A 1 86 ? 11.374 7.943 -18.850 1.00 87.50 86 LEU A CA 1
ATOM 694 C C . LEU A 1 86 ? 11.471 6.489 -18.391 1.00 87.50 86 LEU A C 1
ATOM 696 O O . LEU A 1 86 ? 12.219 6.210 -17.457 1.00 87.50 86 LEU A O 1
ATOM 700 N N . TYR A 1 87 ? 10.760 5.581 -19.053 1.00 85.75 87 TYR A N 1
ATOM 701 C CA . TYR A 1 87 ? 10.830 4.150 -18.783 1.00 85.75 87 TYR A CA 1
ATOM 702 C C . TYR A 1 87 ? 12.271 3.616 -18.803 1.00 85.75 87 TYR A C 1
ATOM 704 O O . TYR A 1 87 ? 12.699 2.976 -17.841 1.00 85.75 87 TYR A O 1
ATOM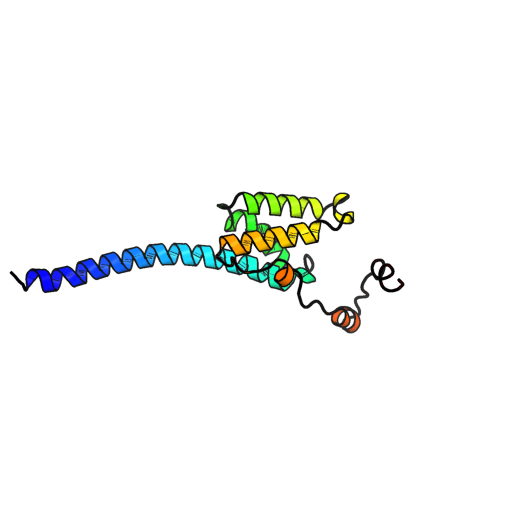 712 N N . ASP A 1 88 ? 13.053 4.012 -19.812 1.00 87.38 88 ASP A N 1
ATOM 713 C CA . ASP A 1 88 ? 14.435 3.559 -20.034 1.00 87.38 88 ASP A CA 1
ATOM 714 C C . ASP A 1 88 ? 15.421 4.007 -18.945 1.00 87.38 88 ASP A C 1
ATOM 716 O O . ASP A 1 88 ? 16.550 3.529 -18.879 1.00 87.38 88 ASP A O 1
ATOM 720 N N . THR A 1 89 ? 15.020 4.934 -18.070 1.00 89.12 89 THR A N 1
ATOM 721 C CA . THR A 1 89 ? 15.864 5.381 -16.952 1.00 89.12 89 THR A CA 1
ATOM 722 C C . THR A 1 89 ? 15.942 4.362 -15.814 1.00 89.12 89 THR A C 1
ATOM 724 O O . THR A 1 89 ? 16.780 4.521 -14.928 1.00 89.12 89 THR A O 1
ATOM 727 N N . GLY A 1 90 ? 15.042 3.371 -15.779 1.00 87.69 90 GLY A N 1
ATOM 728 C CA . GLY A 1 90 ? 14.940 2.401 -14.681 1.00 87.69 90 GLY A CA 1
ATOM 729 C C . GLY A 1 90 ? 14.465 2.993 -13.345 1.00 87.69 90 GLY A C 1
ATOM 730 O O . GLY A 1 90 ? 14.302 2.273 -12.365 1.00 87.69 90 GLY A O 1
ATOM 731 N N . LEU A 1 91 ? 14.192 4.303 -13.275 1.00 92.44 91 LEU A N 1
ATOM 732 C CA . LEU A 1 91 ? 13.802 4.975 -12.028 1.00 92.44 91 LEU A CA 1
ATOM 733 C C . LEU A 1 91 ? 12.429 4.536 -11.503 1.00 92.44 91 LEU A C 1
ATOM 735 O O . LEU A 1 91 ? 12.117 4.777 -10.337 1.00 92.44 91 LEU A O 1
ATOM 739 N N . HIS A 1 92 ? 11.607 3.895 -12.337 1.00 91.44 92 HIS A N 1
ATOM 740 C CA . HIS A 1 92 ? 10.276 3.434 -11.954 1.00 91.44 92 HIS A CA 1
ATOM 741 C C . HIS A 1 92 ? 10.309 2.467 -10.760 1.00 91.44 92 HIS A C 1
ATOM 743 O O . HIS A 1 92 ? 9.429 2.564 -9.906 1.00 91.44 92 HIS A O 1
ATOM 749 N N . ASP A 1 93 ? 11.333 1.617 -10.642 1.00 90.75 93 ASP A N 1
ATOM 750 C CA . ASP A 1 93 ? 11.478 0.686 -9.515 1.00 90.75 93 ASP A CA 1
ATOM 751 C C . ASP A 1 93 ? 11.796 1.410 -8.205 1.00 90.75 93 ASP A C 1
ATOM 753 O O . ASP A 1 93 ? 11.170 1.153 -7.177 1.00 90.75 93 ASP A O 1
ATOM 757 N N . VAL A 1 94 ? 12.704 2.388 -8.248 1.00 93.69 94 VAL A N 1
ATOM 758 C CA . VAL A 1 94 ? 13.058 3.206 -7.077 1.00 93.69 94 VAL A CA 1
ATOM 759 C C . VAL A 1 94 ? 11.839 3.991 -6.590 1.00 93.69 94 VAL A C 1
ATOM 761 O O . VAL A 1 94 ? 11.510 3.979 -5.403 1.00 93.69 94 VAL A O 1
ATOM 764 N N . ILE A 1 95 ? 11.111 4.620 -7.517 1.00 95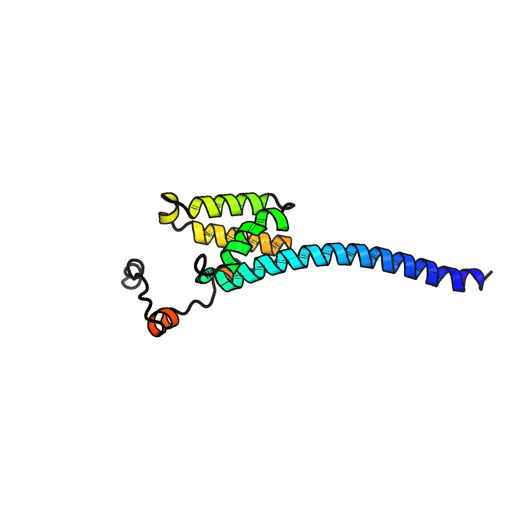.88 95 ILE A N 1
ATOM 765 C CA . ILE A 1 95 ? 9.908 5.396 -7.192 1.00 95.88 95 ILE A CA 1
ATOM 766 C C . ILE A 1 95 ? 8.795 4.481 -6.664 1.00 95.88 95 ILE A C 1
ATOM 768 O O . ILE A 1 95 ? 8.040 4.880 -5.774 1.00 95.88 95 ILE A O 1
ATOM 772 N N . LEU A 1 96 ? 8.686 3.250 -7.175 1.00 95.62 96 LEU A N 1
ATOM 773 C CA . LEU A 1 96 ? 7.758 2.255 -6.645 1.00 95.62 96 LEU A CA 1
ATOM 774 C C . LEU A 1 96 ? 8.109 1.886 -5.199 1.00 95.62 96 LEU A C 1
ATOM 776 O O . LEU A 1 96 ? 7.219 1.879 -4.346 1.00 95.62 96 LEU A O 1
ATOM 780 N N . THR A 1 97 ? 9.381 1.630 -4.897 1.00 95.75 97 THR A N 1
ATOM 781 C CA . THR A 1 97 ? 9.845 1.353 -3.530 1.00 95.75 97 THR A CA 1
ATOM 782 C C . THR A 1 97 ? 9.545 2.521 -2.587 1.00 95.75 97 THR A C 1
ATOM 784 O O . THR A 1 97 ? 9.041 2.303 -1.477 1.00 95.75 97 THR A O 1
ATOM 787 N N . ASP A 1 98 ? 9.763 3.761 -3.029 1.00 96.25 98 ASP A N 1
ATOM 788 C CA . ASP A 1 98 ? 9.420 4.963 -2.261 1.00 96.25 98 ASP A CA 1
ATOM 789 C C . ASP A 1 98 ? 7.908 5.081 -2.027 1.00 96.25 98 ASP A C 1
ATOM 791 O O . ASP A 1 98 ? 7.461 5.349 -0.906 1.00 96.25 98 ASP A O 1
ATOM 795 N N . LEU A 1 99 ? 7.100 4.831 -3.060 1.00 97.50 99 LEU A N 1
ATOM 796 C CA . LEU A 1 99 ? 5.640 4.831 -2.973 1.00 97.50 99 LEU A CA 1
ATOM 797 C C . LEU A 1 99 ? 5.144 3.806 -1.944 1.00 97.50 99 LEU A C 1
ATOM 799 O O . LEU A 1 99 ? 4.363 4.157 -1.054 1.00 97.50 99 LEU A O 1
ATOM 803 N N . LEU A 1 100 ? 5.620 2.562 -2.030 1.00 96.88 100 LEU A N 1
ATOM 804 C CA . LEU A 1 100 ? 5.251 1.482 -1.111 1.00 96.88 100 LEU A CA 1
ATOM 805 C C . LEU A 1 100 ? 5.717 1.774 0.321 1.00 96.88 100 LEU A C 1
ATOM 807 O O . LEU A 1 100 ? 4.961 1.540 1.268 1.00 96.88 100 LEU A O 1
ATOM 811 N N . SER A 1 101 ? 6.910 2.350 0.486 1.00 96.50 101 SER A N 1
ATOM 812 C CA . SER A 1 101 ? 7.436 2.776 1.789 1.00 96.50 101 SER A CA 1
ATOM 813 C C . SER A 1 101 ? 6.564 3.853 2.437 1.00 96.50 101 SER A C 1
ATOM 815 O O . SER A 1 101 ? 6.261 3.787 3.629 1.00 96.50 101 SER A O 1
ATOM 817 N N . GLU A 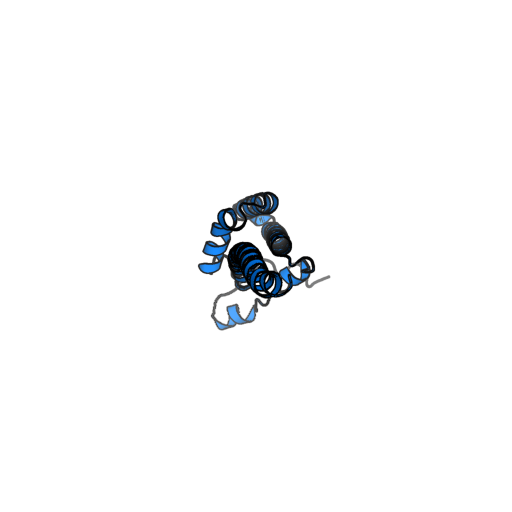1 102 ? 6.119 4.853 1.676 1.00 96.75 102 GLU A N 1
ATOM 818 C CA . GLU A 1 102 ? 5.244 5.903 2.207 1.00 96.75 102 GLU A CA 1
ATOM 819 C C . GLU A 1 102 ? 3.833 5.392 2.515 1.00 96.75 102 GLU A C 1
ATOM 821 O O . GLU A 1 102 ? 3.254 5.773 3.535 1.00 96.75 102 GLU A O 1
ATOM 826 N N . MET A 1 103 ? 3.299 4.476 1.701 1.00 96.62 103 MET A N 1
ATOM 827 C CA . MET A 1 103 ? 2.043 3.780 1.999 1.00 96.62 103 MET A CA 1
ATOM 828 C C . MET A 1 103 ? 2.139 2.956 3.288 1.00 96.62 103 MET A C 1
ATOM 830 O O . MET A 1 103 ? 1.211 2.980 4.097 1.00 96.62 103 MET A O 1
ATOM 834 N N . ALA A 1 104 ? 3.260 2.263 3.504 1.00 95.56 104 ALA A N 1
ATOM 835 C CA . ALA A 1 104 ? 3.530 1.497 4.716 1.00 95.56 104 ALA A CA 1
ATOM 836 C C . ALA A 1 104 ? 3.567 2.398 5.965 1.00 95.56 104 ALA A C 1
ATOM 838 O O . ALA A 1 104 ? 2.900 2.101 6.961 1.00 95.56 104 ALA A O 1
ATOM 839 N N . LYS A 1 105 ? 4.249 3.549 5.892 1.00 94.88 105 LYS A N 1
ATOM 840 C CA . LYS A 1 105 ? 4.269 4.546 6.978 1.00 94.88 105 LYS A CA 1
ATOM 841 C C . LYS A 1 105 ? 2.870 5.075 7.303 1.00 94.88 105 LYS A C 1
ATOM 843 O O . LYS A 1 105 ? 2.520 5.176 8.477 1.00 94.88 105 LYS A O 1
ATOM 848 N N . ASP A 1 106 ? 2.053 5.358 6.287 1.00 94.56 106 ASP A N 1
ATOM 849 C CA . ASP A 1 106 ? 0.691 5.891 6.451 1.00 94.56 106 ASP A CA 1
ATOM 850 C C . ASP A 1 106 ? -0.247 4.946 7.230 1.00 94.56 106 ASP A C 1
ATOM 852 O O . ASP A 1 106 ? -1.150 5.403 7.934 1.00 94.56 106 ASP A O 1
ATOM 856 N N . ILE A 1 107 ? -0.010 3.630 7.160 1.00 93.06 107 ILE A N 1
ATOM 857 C CA . ILE A 1 107 ? -0.785 2.608 7.888 1.00 93.06 107 ILE A CA 1
ATOM 858 C C . ILE A 1 107 ? -0.120 2.098 9.174 1.00 93.06 107 ILE A C 1
ATOM 860 O O . ILE A 1 107 ? -0.677 1.215 9.835 1.00 93.06 107 ILE A O 1
ATOM 864 N N . GLY A 1 108 ? 1.031 2.663 9.550 1.00 91.12 108 GLY A N 1
ATOM 865 C CA . GLY A 1 108 ? 1.732 2.364 10.801 1.00 91.12 108 GLY A CA 1
ATOM 866 C C . GLY A 1 108 ? 2.819 1.287 10.719 1.00 91.12 108 GLY A C 1
ATOM 867 O O . GLY A 1 108 ? 3.269 0.824 11.761 1.00 91.12 108 GLY A O 1
ATOM 868 N N . TYR A 1 109 ? 3.265 0.892 9.524 1.00 90.94 109 TYR A N 1
ATOM 869 C CA . TYR A 1 109 ? 4.462 0.061 9.338 1.00 90.94 109 TYR A CA 1
ATOM 870 C C . TYR A 1 109 ? 5.710 0.951 9.224 1.00 90.94 109 TYR A C 1
ATOM 872 O O . TYR A 1 109 ? 6.301 1.077 8.154 1.00 90.94 109 TYR A O 1
ATOM 880 N N . SER A 1 110 ? 6.089 1.615 10.319 1.00 84.88 110 SER A N 1
ATOM 881 C CA . SER A 1 110 ? 7.226 2.553 10.349 1.00 84.88 110 SER A CA 1
ATOM 882 C C . SER A 1 110 ? 8.590 1.891 10.160 1.00 84.88 110 SER A C 1
ATOM 884 O O . SER A 1 110 ? 9.519 2.545 9.694 1.00 84.88 110 SER A O 1
ATOM 886 N N . ASP A 1 111 ? 8.696 0.611 10.514 1.00 88.75 111 ASP A N 1
ATOM 887 C CA . ASP A 1 111 ? 9.974 -0.103 10.607 1.00 88.75 111 ASP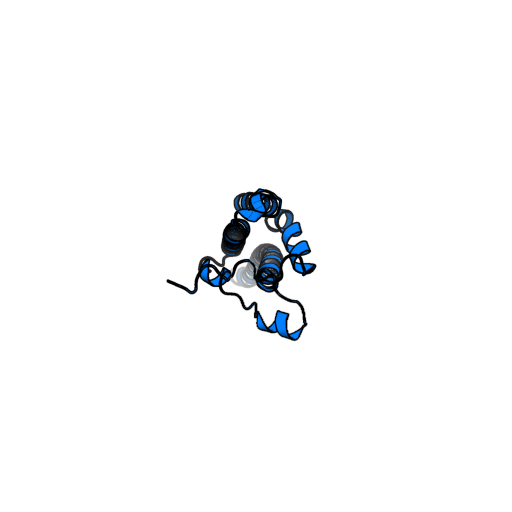 A CA 1
ATOM 888 C C . ASP A 1 111 ? 10.278 -0.940 9.355 1.00 88.75 111 ASP A C 1
ATOM 890 O O . ASP A 1 111 ? 11.306 -1.613 9.294 1.00 88.75 111 ASP A O 1
ATOM 894 N N . LEU A 1 112 ? 9.387 -0.904 8.357 1.00 89.81 112 LEU A N 1
ATOM 895 C CA . LEU A 1 112 ? 9.578 -1.577 7.078 1.00 89.81 112 LEU A CA 1
ATOM 896 C C . LEU A 1 112 ? 10.680 -0.866 6.285 1.00 89.81 112 LEU A C 1
ATOM 898 O O . LEU A 1 112 ? 10.555 0.324 5.976 1.00 89.81 112 LEU A O 1
ATOM 902 N N . LYS A 1 113 ? 11.751 -1.586 5.942 1.00 90.94 113 LYS A N 1
ATOM 903 C CA . LYS A 1 113 ? 12.885 -1.006 5.217 1.00 90.94 113 LYS A CA 1
ATOM 904 C C . LYS A 1 113 ? 12.670 -1.112 3.707 1.00 90.94 113 LYS A C 1
ATOM 906 O O . LYS A 1 113 ? 12.119 -2.112 3.254 1.00 90.94 113 LYS A O 1
ATOM 911 N N . PRO A 1 114 ? 13.189 -0.160 2.909 1.00 88.88 114 PRO A N 1
ATOM 912 C CA . PRO A 1 114 ? 13.208 -0.277 1.449 1.00 88.88 114 PRO A CA 1
ATOM 913 C C . PRO A 1 114 ? 13.809 -1.603 0.961 1.00 88.88 114 PRO A C 1
ATOM 915 O O . PRO A 1 114 ? 13.270 -2.228 0.058 1.00 88.88 114 PRO A O 1
ATOM 918 N N . THR A 1 115 ? 14.844 -2.107 1.641 1.00 89.06 115 THR A N 1
ATOM 919 C CA . THR A 1 115 ? 15.462 -3.407 1.336 1.00 89.06 115 THR A CA 1
ATOM 920 C C . THR A 1 115 ? 14.489 -4.580 1.454 1.00 89.06 115 THR A C 1
ATOM 922 O O . THR A 1 115 ? 14.575 -5.517 0.673 1.00 89.06 115 THR A O 1
ATOM 925 N N . ASP A 1 116 ? 13.533 -4.525 2.388 1.00 89.38 116 ASP A N 1
ATOM 926 C CA . ASP A 1 116 ? 12.515 -5.573 2.571 1.00 89.38 116 ASP A CA 1
ATOM 927 C C . ASP A 1 116 ? 11.440 -5.515 1.461 1.00 89.38 116 ASP A C 1
ATOM 929 O O . ASP A 1 116 ? 10.730 -6.485 1.178 1.00 89.38 116 ASP A O 1
ATOM 933 N N . ILE A 1 117 ? 11.293 -4.347 0.827 1.00 89.50 117 ILE A N 1
ATOM 934 C CA . ILE A 1 117 ? 10.416 -4.119 -0.327 1.00 89.50 117 ILE A CA 1
ATOM 935 C C . ILE A 1 117 ? 11.111 -4.564 -1.618 1.00 89.50 117 ILE A C 1
ATOM 937 O O . ILE A 1 117 ? 10.465 -5.078 -2.525 1.00 89.50 117 ILE A O 1
ATOM 941 N N . GLU A 1 118 ? 12.424 -4.417 -1.711 1.00 88.19 118 GLU A N 1
ATOM 942 C CA . GLU A 1 118 ? 13.190 -4.859 -2.879 1.00 88.19 118 GLU A CA 1
ATOM 943 C C . GLU A 1 118 ? 13.449 -6.371 -2.865 1.00 88.19 118 GLU A C 1
ATOM 945 O O . GLU A 1 118 ? 13.469 -7.002 -3.920 1.00 88.19 118 GLU A O 1
ATOM 950 N N . ASP A 1 119 ? 13.559 -6.983 -1.684 1.00 87.81 119 ASP A N 1
ATOM 951 C CA . ASP A 1 119 ? 13.744 -8.428 -1.534 1.00 87.81 119 ASP A CA 1
ATOM 952 C C . ASP A 1 119 ? 12.409 -9.177 -1.711 1.00 87.81 119 ASP A C 1
ATOM 954 O O . ASP A 1 119 ? 11.647 -9.390 -0.765 1.00 87.81 119 ASP A O 1
ATOM 958 N N . TYR A 1 120 ? 12.057 -9.518 -2.956 1.00 83.25 120 TYR A N 1
ATOM 959 C CA . TYR A 1 120 ? 10.913 -10.383 -3.269 1.00 83.25 120 TYR A CA 1
ATOM 960 C C . TYR A 1 120 ? 11.286 -11.630 -4.053 1.00 83.25 120 TYR A C 1
ATOM 962 O O . TYR A 1 120 ? 12.189 -11.665 -4.888 1.00 83.25 120 TYR A O 1
ATOM 970 N N . TYR A 1 121 ? 10.469 -12.659 -3.850 1.00 79.81 121 TYR A N 1
ATOM 971 C CA . TYR A 1 121 ? 10.539 -13.882 -4.622 1.00 79.81 121 TYR A CA 1
ATOM 972 C C . TYR A 1 121 ? 9.979 -13.677 -6.038 1.00 79.81 121 TYR A C 1
ATOM 974 O O . TYR A 1 121 ? 8.769 -13.644 -6.246 1.00 79.81 121 TYR A O 1
ATOM 982 N N . CYS A 1 122 ? 10.870 -13.585 -7.024 1.00 73.44 122 CYS A N 1
ATOM 983 C CA . CYS A 1 122 ? 10.543 -13.680 -8.448 1.00 73.44 122 CYS A CA 1
ATOM 984 C C . CYS A 1 122 ? 11.511 -14.671 -9.113 1.00 73.44 122 CYS A C 1
ATOM 986 O O . CYS A 1 122 ? 12.574 -14.295 -9.616 1.00 73.44 122 CYS A O 1
ATOM 988 N N . PRO A 1 123 ? 11.227 -15.981 -9.043 1.00 71.88 123 PRO A N 1
ATOM 989 C CA . PRO A 1 123 ? 12.161 -16.987 -9.515 1.00 71.88 123 PRO A CA 1
ATOM 990 C C . PRO A 1 123 ? 12.236 -16.958 -11.045 1.00 71.88 123 PRO A C 1
ATOM 992 O O . PRO A 1 123 ? 11.299 -17.331 -11.750 1.00 71.88 123 PRO A O 1
ATOM 995 N N . ARG A 1 124 ? 13.414 -16.617 -11.576 1.00 63.94 124 ARG A N 1
ATOM 996 C CA . ARG A 1 124 ? 13.720 -16.754 -13.012 1.00 63.94 124 ARG A CA 1
ATOM 997 C C . ARG A 1 124 ? 13.439 -18.162 -13.552 1.00 63.94 124 ARG A C 1
ATOM 999 O O . ARG A 1 124 ? 13.113 -18.325 -14.721 1.00 63.94 124 ARG A O 1
ATOM 1006 N N . THR A 1 125 ? 13.523 -19.179 -12.694 1.00 58.78 125 THR A N 1
ATOM 1007 C CA . THR A 1 125 ? 13.227 -20.571 -13.044 1.00 58.78 125 THR A CA 1
ATOM 1008 C C . THR A 1 125 ? 11.755 -20.816 -13.378 1.00 58.78 125 THR A C 1
ATOM 1010 O O . THR A 1 125 ? 11.500 -21.701 -14.189 1.00 58.78 125 THR A O 1
ATOM 1013 N N . LEU A 1 126 ? 10.797 -20.038 -12.842 1.00 62.44 126 LEU A N 1
ATOM 1014 C CA . LEU A 1 126 ? 9.388 -20.135 -13.253 1.00 62.44 126 LEU A CA 1
ATOM 1015 C C . LEU A 1 126 ? 9.237 -19.759 -14.731 1.00 62.44 126 LEU A C 1
ATOM 1017 O O . LEU A 1 126 ? 8.637 -20.518 -15.484 1.00 62.44 126 LEU A O 1
ATOM 1021 N N . TYR A 1 127 ? 9.849 -18.660 -15.178 1.00 61.09 127 TYR A N 1
ATOM 1022 C CA . TYR A 1 127 ? 9.826 -18.257 -16.590 1.00 61.09 127 TYR A CA 1
ATOM 1023 C C . TYR A 1 127 ? 10.358 -19.369 -17.507 1.00 61.09 127 TYR A C 1
ATOM 1025 O O . TYR A 1 127 ? 9.709 -19.737 -18.488 1.00 61.09 127 TYR A O 1
ATOM 1033 N N . THR A 1 128 ? 11.475 -19.994 -17.121 1.00 58.59 128 THR A N 1
ATOM 1034 C CA . THR A 1 128 ? 12.050 -21.140 -17.842 1.00 58.59 128 THR A CA 1
ATOM 1035 C C . THR A 1 128 ? 11.138 -22.375 -17.830 1.00 58.59 128 THR A C 1
ATOM 1037 O O . THR A 1 128 ? 11.019 -23.034 -18.861 1.00 58.59 128 THR A O 1
ATOM 1040 N N . MET A 1 129 ? 10.478 -22.699 -16.709 1.00 55.72 129 MET A N 1
ATOM 1041 C CA . MET A 1 129 ? 9.571 -23.857 -16.611 1.00 55.72 129 MET A CA 1
ATOM 1042 C C . MET A 1 129 ? 8.267 -23.674 -17.400 1.00 55.72 129 MET A C 1
ATOM 1044 O O . MET A 1 129 ? 7.751 -24.648 -17.941 1.00 55.72 129 MET A O 1
ATOM 1048 N N . TYR A 1 130 ? 7.757 -22.443 -17.502 1.00 59.12 130 TYR A N 1
ATOM 1049 C CA . TYR A 1 130 ? 6.538 -22.117 -18.254 1.00 59.12 130 TYR A CA 1
ATOM 1050 C C . TYR A 1 130 ? 6.805 -21.700 -19.713 1.00 59.12 130 TYR A C 1
ATOM 1052 O O . TYR A 1 130 ? 5.878 -21.330 -20.429 1.00 59.12 130 TYR A O 1
ATOM 1060 N N . GLY A 1 131 ? 8.055 -21.783 -20.186 1.00 53.84 131 GLY A N 1
ATOM 1061 C CA . GLY A 1 131 ? 8.416 -21.529 -21.586 1.00 53.84 131 GLY A CA 1
ATOM 1062 C C . GLY A 1 131 ? 8.400 -20.055 -22.007 1.00 53.84 131 GLY A C 1
ATOM 1063 O O . GLY A 1 131 ? 8.507 -19.761 -23.198 1.00 53.84 131 GLY A O 1
ATOM 1064 N N . VAL A 1 132 ? 8.310 -19.122 -21.057 1.00 57.56 132 VAL A N 1
ATOM 1065 C CA . VAL A 1 132 ? 8.426 -17.682 -21.311 1.00 57.56 132 VAL A CA 1
ATOM 1066 C C . VAL A 1 132 ? 9.909 -17.332 -21.238 1.00 57.56 132 VAL A C 1
ATOM 1068 O O . VAL A 1 132 ? 10.493 -17.310 -20.158 1.00 57.56 132 VAL A O 1
ATOM 1071 N N . LYS A 1 133 ? 10.567 -17.108 -22.381 1.00 48.00 133 LYS A N 1
ATOM 1072 C CA . LYS A 1 133 ? 11.968 -16.663 -22.377 1.00 48.00 133 LYS A CA 1
ATOM 1073 C C . LYS A 1 133 ? 12.039 -15.256 -21.770 1.00 48.00 133 LYS A C 1
ATOM 1075 O O . LYS A 1 133 ? 11.418 -14.360 -22.339 1.00 48.00 133 LYS A O 1
ATOM 1080 N N . PRO A 1 134 ? 12.782 -15.034 -20.672 1.00 51.25 134 PRO A N 1
ATOM 1081 C CA . PRO A 1 134 ? 13.094 -13.675 -20.254 1.00 51.25 134 PRO A CA 1
ATOM 1082 C C . PRO A 1 134 ? 13.941 -13.018 -21.352 1.00 51.25 134 PRO A C 1
ATOM 1084 O O . PRO A 1 134 ? 14.819 -13.674 -21.919 1.00 51.25 134 PRO A O 1
ATOM 1087 N N . ASP A 1 135 ? 13.675 -11.753 -21.673 1.00 53.25 135 ASP A N 1
ATOM 1088 C CA . ASP A 1 135 ? 14.578 -10.971 -22.515 1.00 53.25 135 ASP A CA 1
ATOM 1089 C C . ASP A 1 135 ? 15.878 -10.744 -21.724 1.00 53.25 135 ASP A C 1
ATOM 1091 O O . ASP A 1 135 ? 15.892 -10.108 -20.674 1.00 53.25 135 ASP A O 1
ATOM 1095 N N . ILE A 1 136 ? 16.965 -11.384 -22.163 1.00 50.72 136 ILE A N 1
ATOM 1096 C CA . ILE A 1 136 ? 18.252 -11.453 -21.445 1.00 50.72 136 ILE A CA 1
ATOM 1097 C C . ILE A 1 136 ? 19.188 -10.317 -21.895 1.00 50.72 136 ILE A C 1
ATOM 1099 O O . ILE A 1 136 ? 20.412 -10.451 -21.836 1.00 50.72 136 ILE A O 1
ATOM 1103 N N . SER A 1 137 ? 18.646 -9.203 -22.383 1.00 46.50 137 SER A N 1
ATOM 1104 C CA . SER A 1 137 ? 19.447 -8.076 -22.867 1.00 46.50 137 SER A CA 1
ATOM 1105 C C . SER A 1 137 ? 20.174 -7.308 -21.749 1.00 46.50 137 SER A C 1
ATOM 1107 O O . SER A 1 137 ? 21.177 -6.661 -22.035 1.00 46.50 137 SER A O 1
ATOM 1109 N N . GLU A 1 138 ? 19.793 -7.465 -20.473 1.00 47.41 138 GLU A N 1
ATOM 1110 C CA . GLU A 1 138 ? 20.330 -6.620 -19.386 1.00 47.41 138 GLU A CA 1
ATOM 1111 C C . GLU A 1 138 ? 21.297 -7.313 -18.398 1.00 47.41 138 GLU A C 1
ATOM 1113 O O . GLU A 1 138 ? 21.976 -6.660 -17.611 1.00 47.41 138 GLU A O 1
ATOM 1118 N N . GLN A 1 139 ? 21.453 -8.642 -18.441 1.00 46.25 139 GLN A N 1
ATOM 1119 C CA . GLN A 1 139 ? 22.281 -9.371 -17.452 1.00 46.25 139 GLN A CA 1
ATOM 1120 C C . GLN A 1 139 ? 23.757 -9.565 -17.868 1.00 46.25 139 GLN A C 1
ATOM 1122 O O . GLN A 1 139 ? 24.538 -10.125 -17.101 1.00 46.25 139 GLN A O 1
ATOM 1127 N N . LYS A 1 140 ? 24.189 -9.102 -19.052 1.00 40.78 140 LYS A N 1
ATOM 1128 C CA . LYS A 1 140 ? 25.591 -9.249 -19.516 1.00 40.78 140 LYS A CA 1
ATOM 1129 C C . LYS A 1 140 ? 26.568 -8.177 -19.003 1.00 40.78 140 LYS A C 1
ATOM 1131 O O . LYS A 1 140 ? 27.729 -8.197 -19.401 1.00 40.78 140 LYS A O 1
ATOM 1136 N N . GLY A 1 141 ? 26.131 -7.272 -18.126 1.00 40.88 141 GLY A N 1
ATOM 1137 C CA . GLY A 1 141 ? 26.956 -6.158 -17.648 1.00 40.88 141 GLY A CA 1
ATOM 1138 C C . GLY A 1 141 ? 27.753 -6.388 -16.360 1.00 40.88 141 GLY A C 1
ATOM 1139 O O . GLY A 1 141 ? 28.656 -5.603 -16.105 1.00 40.88 141 GLY A O 1
ATOM 1140 N N . ASN A 1 142 ? 27.454 -7.408 -15.540 1.00 45.53 142 ASN A N 1
ATOM 1141 C CA . ASN A 1 142 ? 27.949 -7.405 -14.151 1.00 45.53 142 ASN A CA 1
ATOM 1142 C C . ASN A 1 142 ? 28.488 -8.741 -13.607 1.00 45.53 142 AS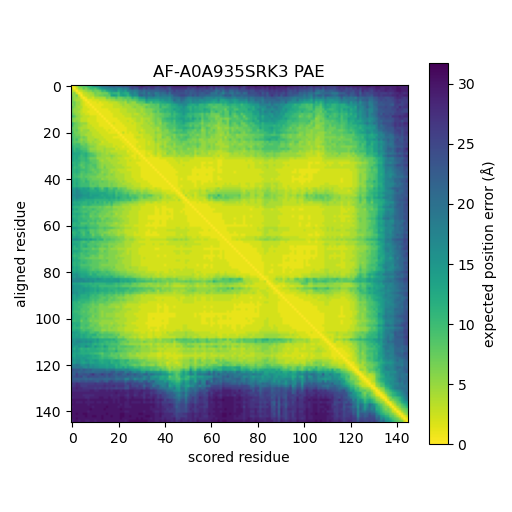N A C 1
ATOM 1144 O O . ASN A 1 142 ? 28.377 -9.016 -12.416 1.00 45.53 142 ASN A O 1
ATOM 1148 N N . SER A 1 143 ? 29.079 -9.587 -14.456 1.00 41.06 143 SER A N 1
ATOM 1149 C CA . SER A 1 143 ? 29.788 -10.792 -13.982 1.00 41.06 143 SER A CA 1
ATOM 1150 C C . SER A 1 143 ? 31.196 -10.974 -14.554 1.00 41.06 143 SER A C 1
ATOM 1152 O O . SER A 1 143 ? 31.712 -12.090 -14.533 1.00 41.06 143 SER A O 1
ATOM 1154 N N . LEU A 1 144 ? 31.821 -9.915 -15.075 1.00 45.91 144 LEU A N 1
ATOM 1155 C CA . LEU A 1 144 ? 33.238 -9.923 -15.452 1.00 45.91 144 LEU A CA 1
ATOM 1156 C C . LEU A 1 144 ? 33.894 -8.586 -15.091 1.00 45.91 144 LEU A C 1
ATOM 1158 O O . LEU A 1 144 ? 34.116 -7.740 -15.953 1.00 45.91 144 LEU A O 1
ATOM 1162 N N . SER A 1 145 ? 34.206 -8.438 -13.805 1.00 38.81 145 SER A N 1
ATOM 1163 C CA . SER A 1 145 ? 35.288 -7.595 -13.279 1.00 38.81 145 SER A CA 1
ATOM 1164 C C . SER A 1 145 ? 35.586 -8.001 -11.845 1.00 38.81 145 SER A C 1
ATOM 1166 O O . SER A 1 145 ? 34.629 -7.940 -11.040 1.00 38.81 145 SER A O 1
#

Mean predicted aligned error: 9.59 Å

Radius of gyration: 23.13 Å; Cα contacts (8 Å, |Δi|>4): 88; chains: 1; bounding box: 64×38×71 Å

Secondary structure (DSSP, 8-state):
--HHHHHHHHHHHHHHHHHHHHHHHHHHHHHHHHHHHHHHHHHHTTTGGGSHHHHHHHHHHHHHTTT-HHHHHHHHHHHHHTSTTTGGG-HHHHHHHHHHHHHHHHTT-TT--HHHHH-----HHHHHHTT-----SSGGGSS--